Protein AF-A0A5C6NTQ5-F1 (afdb_monomer_l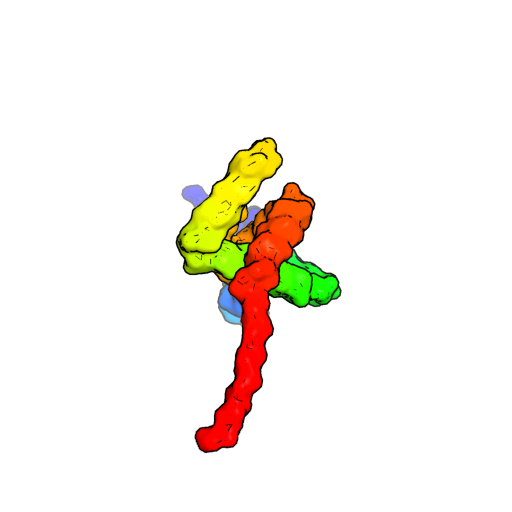ite)

Structure (mmCIF, N/CA/C/O backbone):
data_AF-A0A5C6NTQ5-F1
#
_entry.id   AF-A0A5C6NTQ5-F1
#
loop_
_atom_site.group_PDB
_atom_site.id
_atom_site.type_symbol
_atom_site.label_atom_id
_atom_site.label_alt_id
_atom_site.label_comp_id
_atom_site.label_asym_id
_atom_site.label_entity_id
_atom_site.label_seq_id
_atom_site.pdbx_PDB_ins_code
_atom_site.Cartn_x
_atom_site.Cartn_y
_atom_site.Cartn_z
_atom_site.occupancy
_atom_site.B_iso_or_equiv
_atom_site.auth_seq_id
_atom_site.auth_comp_id
_atom_site.auth_asym_id
_atom_site.auth_atom_id
_atom_site.pdbx_PDB_model_num
ATOM 1 N N . MET A 1 1 ? -19.419 20.113 16.178 1.00 62.47 1 MET A N 1
ATOM 2 C CA . MET A 1 1 ? -20.308 18.959 15.942 1.00 62.47 1 MET A CA 1
ATOM 3 C C . MET A 1 1 ? -19.489 17.727 16.271 1.00 62.47 1 MET A C 1
ATOM 5 O O . MET A 1 1 ? -18.510 17.483 15.579 1.00 62.47 1 MET A O 1
ATOM 9 N N . GLU A 1 2 ? -19.798 17.043 17.367 1.00 77.06 2 GLU A N 1
ATOM 10 C CA . GLU A 1 2 ? -19.144 15.772 17.693 1.00 77.06 2 GLU A CA 1
ATOM 11 C C . GLU A 1 2 ? -19.865 14.645 16.950 1.00 77.06 2 GLU A C 1
ATOM 13 O O . GLU A 1 2 ? -21.096 14.631 16.878 1.00 77.06 2 GLU A O 1
ATOM 18 N N . LEU A 1 3 ? -19.103 13.742 16.333 1.00 78.62 3 LEU A N 1
ATOM 19 C CA . LEU A 1 3 ? -19.652 12.544 15.704 1.00 78.62 3 LEU A CA 1
ATOM 20 C C . LEU A 1 3 ? -19.945 11.514 16.806 1.00 78.62 3 LEU A C 1
ATOM 22 O O . LEU A 1 3 ? -19.013 11.150 17.526 1.00 78.62 3 LEU A O 1
ATOM 26 N N . PRO A 1 4 ? -21.197 11.035 16.942 1.00 85.12 4 PRO A N 1
ATOM 27 C CA . PRO A 1 4 ? -21.532 9.984 17.896 1.00 85.12 4 PRO A CA 1
ATOM 28 C C . PRO A 1 4 ? -20.704 8.729 17.625 1.00 85.12 4 PRO A C 1
ATOM 30 O O . PRO A 1 4 ? -20.518 8.334 16.468 1.00 85.12 4 PRO A O 1
ATOM 33 N N . ARG A 1 5 ? -20.194 8.103 18.682 1.00 83.50 5 ARG A N 1
ATOM 34 C CA . ARG A 1 5 ? -19.258 6.976 18.576 1.00 83.50 5 ARG A CA 1
ATOM 35 C C . ARG A 1 5 ? -19.921 5.704 18.079 1.00 83.50 5 ARG A C 1
ATOM 37 O O . ARG A 1 5 ? -19.261 4.887 17.451 1.00 83.50 5 ARG A O 1
ATOM 44 N N . GLU A 1 6 ? -21.232 5.591 18.242 1.00 86.31 6 GLU A N 1
ATOM 45 C CA . GLU A 1 6 ? -22.041 4.514 17.672 1.00 86.31 6 GLU A CA 1
ATOM 46 C C . GLU A 1 6 ? -22.014 4.531 16.136 1.00 86.31 6 GLU A C 1
ATOM 48 O O . GLU A 1 6 ? -22.308 3.525 15.497 1.00 86.31 6 GLU A O 1
ATOM 53 N N . LYS A 1 7 ? -21.647 5.666 15.523 1.00 88.88 7 LYS A N 1
ATOM 54 C CA . LYS A 1 7 ? -21.481 5.788 14.069 1.00 88.88 7 LYS A CA 1
ATOM 55 C C . LYS A 1 7 ? -20.083 5.396 13.585 1.00 88.88 7 LYS A C 1
ATOM 57 O O . LYS A 1 7 ? -19.863 5.345 12.375 1.00 88.88 7 LYS A O 1
ATOM 62 N N . LEU A 1 8 ? -19.137 5.126 14.488 1.00 88.94 8 LEU A N 1
ATOM 63 C CA . LEU A 1 8 ? -17.798 4.672 14.129 1.00 88.94 8 LEU A CA 1
ATOM 64 C C . LEU A 1 8 ? -17.803 3.155 13.894 1.00 88.94 8 LEU A C 1
ATOM 66 O O . LEU A 1 8 ? -17.522 2.367 14.789 1.00 88.94 8 LEU A O 1
ATOM 70 N N . VAL A 1 9 ? -18.120 2.760 12.664 1.00 89.50 9 VAL A N 1
ATOM 71 C CA . VAL A 1 9 ? -18.258 1.346 12.265 1.00 89.50 9 VAL A CA 1
ATOM 72 C C . VAL A 1 9 ? -17.010 0.771 11.589 1.00 89.50 9 VAL A C 1
ATOM 74 O O . VAL A 1 9 ? -16.848 -0.445 11.490 1.00 89.50 9 VAL A O 1
ATOM 77 N N . GLY A 1 10 ? -16.110 1.635 11.112 1.00 90.50 10 GLY A N 1
ATOM 78 C CA . GLY A 1 10 ? -14.995 1.223 10.267 1.00 90.50 10 GLY A CA 1
ATOM 79 C C . GLY A 1 10 ? -13.783 2.140 10.360 1.00 90.50 10 GLY A C 1
ATOM 80 O O . GLY A 1 10 ? -13.909 3.360 10.450 1.00 90.50 10 GLY A O 1
ATOM 81 N N . TRP A 1 11 ? -12.600 1.537 10.293 1.00 88.75 11 TRP A N 1
ATOM 82 C CA . TRP A 1 11 ? -11.309 2.213 10.262 1.00 88.75 11 TRP A CA 1
ATOM 83 C C . TRP A 1 11 ? -10.414 1.566 9.202 1.00 88.75 11 TRP A C 1
ATOM 85 O O . TRP A 1 11 ? -10.389 0.346 9.079 1.00 88.75 11 TRP A O 1
ATOM 95 N N . THR A 1 12 ? -9.635 2.361 8.463 1.00 90.69 12 THR A N 1
ATOM 96 C CA . THR A 1 12 ? -8.578 1.846 7.571 1.00 90.69 12 THR A CA 1
ATOM 97 C C . THR A 1 12 ? -7.193 2.205 8.117 1.00 90.69 12 THR A C 1
ATOM 99 O O . THR A 1 12 ? -6.895 3.381 8.321 1.00 90.69 12 THR A O 1
ATOM 102 N N . THR A 1 13 ? -6.354 1.211 8.403 1.00 89.31 13 THR A N 1
ATOM 103 C CA . THR A 1 13 ? -4.997 1.375 8.949 1.00 89.31 13 THR A CA 1
ATOM 104 C C . THR A 1 13 ? -3.946 1.135 7.872 1.00 89.31 13 THR A C 1
ATOM 106 O O . THR A 1 13 ? -4.172 0.399 6.923 1.00 89.31 13 THR A O 1
ATOM 109 N N . ASP A 1 14 ? -2.751 1.690 8.019 1.00 83.06 14 ASP A N 1
ATOM 110 C CA . ASP A 1 14 ? -1.610 1.378 7.147 1.00 83.06 14 ASP A CA 1
ATOM 111 C C . ASP A 1 14 ? -0.907 0.050 7.495 1.00 83.06 14 ASP A C 1
ATOM 113 O O . ASP A 1 14 ? 0.130 -0.271 6.921 1.00 83.06 14 ASP A O 1
ATOM 117 N N . GLY A 1 15 ? -1.453 -0.729 8.435 1.00 82.81 15 GLY A N 1
ATOM 118 C CA . GLY A 1 15 ? -0.831 -1.958 8.925 1.00 82.81 15 GLY A CA 1
ATOM 119 C C . GLY A 1 15 ? 0.280 -1.750 9.959 1.00 82.81 15 GLY A C 1
ATOM 120 O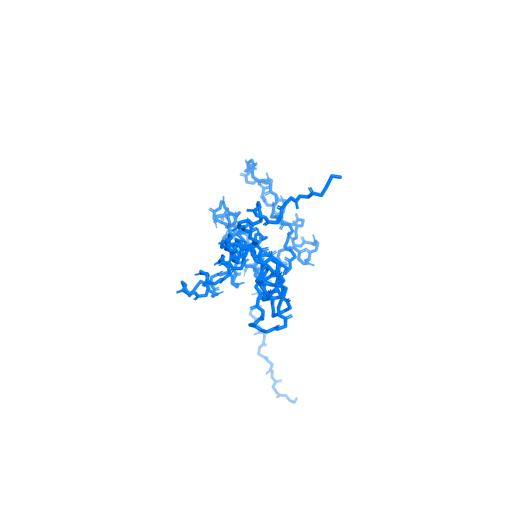 O . GLY A 1 15 ? 0.728 -2.730 10.548 1.00 82.81 15 GLY A O 1
ATOM 121 N N . ALA A 1 16 ? 0.707 -0.513 10.245 1.00 86.38 16 ALA A N 1
ATOM 122 C CA . ALA A 1 16 ? 1.794 -0.268 11.187 1.00 86.38 16 ALA A CA 1
ATOM 123 C C . ALA A 1 16 ? 1.442 -0.769 12.596 1.00 86.38 16 ALA A C 1
ATOM 125 O O . ALA A 1 16 ? 0.289 -0.688 13.033 1.00 86.38 16 ALA A O 1
ATOM 126 N N . ALA A 1 17 ? 2.445 -1.221 13.355 1.00 89.38 17 ALA A N 1
ATOM 127 C CA . ALA A 1 17 ? 2.249 -1.706 14.725 1.00 89.38 17 ALA A CA 1
ATOM 128 C C . ALA A 1 17 ? 1.595 -0.649 15.638 1.00 89.38 17 ALA A C 1
ATOM 130 O O . ALA A 1 17 ? 0.780 -0.988 16.491 1.00 89.38 17 ALA A O 1
ATOM 131 N N . ALA A 1 18 ? 1.880 0.637 15.411 1.00 93.00 18 ALA A N 1
ATOM 132 C CA . ALA A 1 18 ? 1.235 1.743 16.120 1.00 93.00 18 ALA A CA 1
ATOM 133 C C . ALA A 1 18 ? -0.281 1.848 15.847 1.00 93.00 18 ALA A C 1
ATOM 135 O O . ALA A 1 18 ? -1.026 2.361 16.676 1.00 93.00 18 ALA A O 1
ATOM 136 N N . MET A 1 19 ? -0.758 1.341 14.708 1.00 93.38 19 MET A N 1
ATOM 137 C CA . MET A 1 19 ? -2.170 1.370 14.320 1.00 93.38 19 MET A CA 1
ATOM 138 C C . MET A 1 19 ? -2.875 0.050 14.652 1.00 93.38 19 MET A C 1
ATOM 140 O O . MET A 1 19 ? -3.967 0.062 15.220 1.00 93.38 19 MET A O 1
ATOM 144 N N . CYS A 1 20 ? -2.235 -1.081 14.336 1.00 91.19 20 CYS A N 1
ATOM 145 C CA . CYS A 1 20 ? -2.823 -2.427 14.395 1.00 91.19 20 CYS A CA 1
ATOM 146 C C . CYS A 1 20 ? -2.376 -3.260 15.602 1.00 91.19 20 CYS A C 1
ATOM 148 O O . CYS A 1 20 ? -2.841 -4.385 15.774 1.00 91.19 20 CYS A O 1
ATOM 150 N N . GLY A 1 21 ? -1.456 -2.748 16.421 1.00 92.81 21 GLY A N 1
ATOM 151 C CA . GLY A 1 21 ? -0.922 -3.465 17.573 1.00 92.81 21 GLY A CA 1
ATOM 152 C C . GLY A 1 21 ? -2.025 -3.922 18.526 1.00 92.81 21 GLY A C 1
ATOM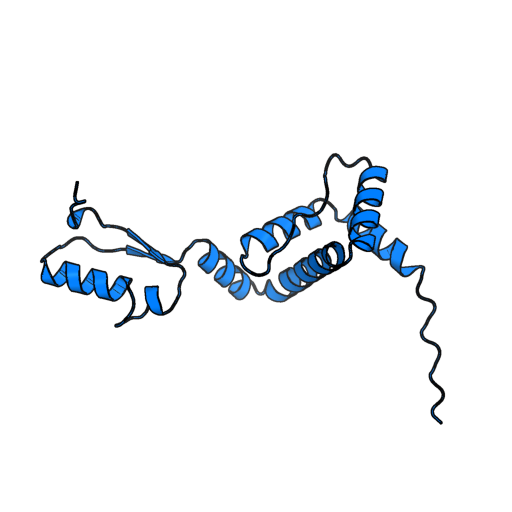 153 O O . GLY A 1 21 ? -2.910 -3.150 18.888 1.00 92.81 21 GLY A O 1
ATOM 154 N N . HIS A 1 22 ? -1.946 -5.175 18.971 1.00 90.06 22 HIS A N 1
ATOM 155 C CA . HIS A 1 22 ? -3.014 -5.825 19.735 1.00 90.06 22 HIS A CA 1
ATOM 156 C C . HIS A 1 22 ? -3.361 -5.126 21.063 1.00 90.06 22 HIS A C 1
ATOM 158 O O . HIS A 1 22 ? -4.506 -5.174 21.496 1.00 90.06 22 HIS A O 1
ATOM 164 N N . ARG A 1 23 ? -2.383 -4.472 21.709 1.00 90.81 23 ARG A N 1
ATOM 165 C CA . ARG A 1 23 ? -2.571 -3.770 22.997 1.00 90.81 23 ARG A CA 1
ATOM 166 C C . ARG A 1 23 ? -2.318 -2.267 22.915 1.00 90.81 23 ARG A C 1
ATOM 168 O O . ARG A 1 23 ? -3.053 -1.479 23.497 1.00 90.81 23 ARG A O 1
ATOM 175 N N . SER A 1 24 ? -1.255 -1.873 22.220 1.00 93.81 24 SER A N 1
ATOM 176 C CA . SER A 1 24 ? -0.814 -0.477 22.105 1.00 93.81 24 SER A CA 1
ATOM 177 C C . SER A 1 24 ? -1.224 0.191 20.794 1.00 93.81 24 SER A C 1
ATOM 179 O O . SER A 1 24 ? -0.951 1.374 20.615 1.00 93.81 24 SER A O 1
ATOM 181 N N . GLY A 1 25 ? -1.859 -0.544 19.877 1.00 94.88 25 GLY A N 1
ATOM 182 C CA . GLY A 1 25 ? -2.309 0.003 18.607 1.00 94.88 25 GLY A CA 1
ATOM 183 C C . GLY A 1 25 ? -3.517 0.917 18.772 1.00 94.88 25 GLY A C 1
ATOM 184 O O . GLY A 1 25 ? -4.361 0.703 19.645 1.00 94.88 25 GLY A O 1
ATOM 185 N N . LEU A 1 26 ? -3.640 1.907 17.892 1.00 93.56 26 LEU A N 1
ATOM 186 C CA . LEU A 1 26 ? -4.779 2.822 17.868 1.00 93.56 26 LEU A CA 1
ATOM 187 C C . LEU A 1 26 ? -6.128 2.088 17.799 1.00 93.56 26 LEU A C 1
ATOM 189 O O . LEU A 1 26 ? -7.043 2.430 18.542 1.00 93.56 26 LEU A O 1
ATOM 193 N N . VAL A 1 27 ? -6.244 1.046 16.967 1.00 93.75 27 VAL A N 1
ATOM 194 C CA . VAL A 1 27 ? -7.475 0.240 16.865 1.00 93.75 27 VAL A CA 1
ATOM 195 C C . VAL A 1 27 ? -7.819 -0.424 18.201 1.00 93.75 27 VAL A C 1
ATOM 197 O O . VAL A 1 27 ? -8.983 -0.433 18.598 1.00 93.75 27 VAL A O 1
ATOM 200 N N . ALA A 1 28 ? -6.822 -0.951 18.917 1.00 94.06 28 ALA A N 1
ATOM 201 C CA . ALA A 1 28 ? -7.028 -1.554 20.232 1.00 94.06 28 ALA A CA 1
ATOM 202 C C . ALA A 1 28 ? -7.491 -0.508 21.257 1.00 94.06 28 ALA A C 1
ATOM 204 O O . ALA A 1 28 ? -8.460 -0.741 21.974 1.00 94.06 28 ALA A O 1
ATOM 205 N N . LYS A 1 29 ? -6.865 0.674 21.255 1.00 94.62 29 LYS A N 1
ATOM 206 C CA . LYS A 1 29 ? -7.217 1.791 22.144 1.00 94.62 29 LYS A CA 1
ATOM 207 C C . LYS A 1 29 ? -8.623 2.335 21.897 1.00 94.62 29 LYS A C 1
ATOM 209 O O . LYS A 1 29 ? -9.319 2.687 22.843 1.00 94.62 29 LYS A O 1
ATOM 214 N N . ILE A 1 30 ? -9.064 2.389 20.641 1.00 92.56 30 ILE A N 1
ATOM 215 C CA . ILE A 1 30 ? -10.434 2.803 20.311 1.00 92.56 30 ILE A CA 1
ATOM 216 C C . ILE A 1 30 ? -11.440 1.757 20.797 1.00 92.56 30 ILE A C 1
ATOM 218 O O . ILE A 1 30 ? -12.439 2.133 21.399 1.00 92.56 30 ILE A O 1
ATOM 222 N N . ARG A 1 31 ? -11.171 0.462 20.587 1.00 91.94 31 ARG A N 1
ATOM 223 C CA . ARG A 1 31 ? -12.047 -0.622 21.064 1.00 91.94 31 ARG A CA 1
ATOM 224 C C . ARG A 1 31 ? -12.188 -0.629 22.584 1.00 91.94 31 ARG A C 1
ATOM 226 O O . ARG A 1 31 ? -13.304 -0.736 23.072 1.00 91.94 31 ARG A O 1
ATOM 233 N N . GLU A 1 32 ? -11.081 -0.467 23.306 1.00 93.38 32 GLU A N 1
ATOM 234 C CA . GLU A 1 32 ? -11.067 -0.322 24.769 1.00 93.38 32 GLU A CA 1
ATOM 235 C C . GLU A 1 32 ? -11.973 0.840 25.200 1.00 93.38 32 GLU A C 1
ATOM 237 O O . GLU A 1 32 ? -12.885 0.660 26.001 1.00 93.38 32 GLU A O 1
ATOM 242 N N . LYS A 1 33 ? -11.826 2.004 24.561 1.00 91.56 33 LYS A N 1
ATOM 243 C CA . LYS A 1 33 ? -12.649 3.173 24.880 1.00 91.56 33 LYS A CA 1
ATOM 244 C C . LYS A 1 33 ? -14.133 3.001 24.526 1.00 91.56 33 LYS A C 1
ATOM 246 O O . LYS A 1 33 ? -14.996 3.484 25.248 1.00 91.56 33 LYS A O 1
ATOM 251 N N . MET A 1 34 ? -14.447 2.313 23.428 1.00 91.44 34 MET A N 1
ATOM 252 C CA . MET A 1 34 ? -15.832 1.982 23.067 1.00 91.44 34 MET A CA 1
ATOM 253 C C . MET A 1 34 ? -16.476 1.050 24.103 1.00 91.44 34 MET A C 1
ATOM 255 O O . MET A 1 34 ? -17.653 1.213 24.412 1.00 91.44 34 MET A O 1
ATOM 259 N N . GLN A 1 35 ? -15.708 0.117 24.674 1.00 90.75 35 GLN A N 1
ATOM 260 C CA . GLN A 1 35 ? -16.176 -0.755 25.755 1.00 90.75 35 GLN A CA 1
ATOM 261 C C . GLN A 1 35 ? -16.422 0.024 27.051 1.00 90.75 35 GLN A C 1
ATOM 263 O O . GLN A 1 35 ? -17.465 -0.163 27.673 1.00 90.75 35 GLN A O 1
ATOM 268 N N . GLU A 1 36 ? -15.513 0.929 27.431 1.00 92.88 36 GLU A N 1
ATOM 269 C CA . GLU A 1 36 ? -15.677 1.812 28.600 1.00 92.88 36 GLU A CA 1
ATOM 270 C C . GLU A 1 36 ? -16.957 2.662 28.518 1.00 92.88 36 GLU A C 1
ATOM 272 O O . GLU A 1 36 ? -17.616 2.913 29.525 1.00 92.88 36 GLU A O 1
ATOM 277 N N . GLU A 1 37 ? -17.332 3.078 27.309 1.00 91.25 37 GLU A N 1
ATOM 278 C CA . GLU A 1 37 ? -18.512 3.904 27.036 1.00 91.25 37 GLU A CA 1
ATOM 279 C C . GLU A 1 37 ? -19.780 3.076 26.733 1.00 91.25 37 GLU A C 1
ATOM 281 O O . GLU A 1 37 ? -20.809 3.643 26.374 1.00 91.25 37 GLU A O 1
ATOM 286 N N . ASN A 1 38 ? -19.739 1.746 26.900 1.00 91.69 38 ASN A N 1
ATOM 287 C CA . ASN A 1 38 ? -20.840 0.812 26.609 1.00 91.69 38 ASN A CA 1
ATOM 288 C C . ASN A 1 38 ? -21.380 0.890 25.166 1.00 91.69 38 ASN A C 1
ATOM 290 O O . ASN A 1 38 ? -22.555 0.617 24.909 1.00 91.69 38 ASN A O 1
ATOM 294 N N . VAL A 1 39 ? -20.527 1.238 24.203 1.00 90.94 39 VAL A N 1
ATOM 295 C CA . VAL A 1 39 ? -20.886 1.247 22.783 1.00 90.94 39 VAL A CA 1
ATOM 296 C C . VAL A 1 39 ? -20.904 -0.192 22.268 1.00 90.94 39 VAL A C 1
ATOM 298 O O . VAL A 1 39 ? -19.881 -0.871 22.244 1.00 90.94 39 VAL A O 1
ATOM 301 N N . THR A 1 40 ? -22.069 -0.661 21.817 1.00 87.44 40 THR A N 1
ATOM 302 C CA . THR A 1 40 ? -22.253 -2.032 21.301 1.00 87.44 40 THR A CA 1
ATOM 303 C C . THR A 1 40 ? -21.900 -2.185 19.821 1.00 87.44 40 THR A C 1
ATOM 305 O O . THR A 1 40 ? -21.959 -3.291 19.288 1.00 87.44 40 THR A O 1
ATOM 308 N N . ALA A 1 41 ? -21.594 -1.083 19.131 1.00 86.81 41 ALA A N 1
ATOM 309 C CA . ALA A 1 41 ? -21.217 -1.104 17.724 1.00 86.81 41 ALA A CA 1
ATOM 310 C C . ALA A 1 41 ? -19.862 -1.804 17.534 1.00 86.81 41 ALA A C 1
ATOM 312 O O . ALA A 1 41 ? -18.902 -1.540 18.259 1.00 86.81 41 ALA A O 1
ATOM 313 N N . GLU A 1 42 ? -19.774 -2.677 16.533 1.00 87.19 42 GLU A N 1
ATOM 314 C CA . GLU A 1 42 ? -18.530 -3.362 16.198 1.00 87.19 42 GLU A CA 1
ATOM 315 C C . GLU A 1 42 ? -17.635 -2.470 15.324 1.00 87.19 42 GLU A C 1
ATOM 317 O O . GLU A 1 42 ? -18.054 -1.979 14.275 1.00 87.19 42 GLU A O 1
ATOM 322 N N . LEU A 1 43 ? -16.379 -2.280 15.745 1.00 91.06 43 LEU A N 1
ATOM 323 C CA . LEU A 1 43 ? -15.378 -1.561 14.958 1.00 91.06 43 LEU A CA 1
ATOM 324 C C . LEU A 1 43 ? -14.628 -2.512 14.023 1.00 91.06 43 LEU A C 1
ATOM 326 O O . LEU A 1 43 ? -13.725 -3.253 14.450 1.00 91.06 43 LEU A O 1
ATOM 330 N N . THR A 1 44 ? -14.919 -2.394 12.731 1.00 92.50 44 THR A N 1
ATOM 331 C CA . THR A 1 44 ? -14.178 -3.106 11.690 1.00 92.50 44 THR A CA 1
ATOM 332 C C . THR A 1 44 ? -12.882 -2.365 11.370 1.00 92.50 44 THR A C 1
ATOM 334 O O . THR A 1 44 ? -12.893 -1.181 11.039 1.00 92.50 44 THR A O 1
ATOM 337 N N . ALA A 1 45 ? -11.744 -3.051 11.463 1.00 91.19 45 ALA A N 1
ATOM 338 C CA . ALA A 1 45 ? -10.448 -2.495 11.087 1.00 91.19 45 ALA A CA 1
ATOM 339 C C . ALA A 1 45 ? -9.959 -3.171 9.807 1.00 91.19 45 ALA A C 1
ATOM 341 O O . ALA A 1 45 ? -9.688 -4.369 9.794 1.00 91.19 45 ALA A O 1
ATOM 342 N N . HIS A 1 46 ? -9.851 -2.391 8.740 1.00 88.50 46 HIS A N 1
ATOM 343 C CA . HIS A 1 46 ? -9.309 -2.820 7.462 1.00 88.50 46 HIS A CA 1
ATOM 344 C C . HIS A 1 46 ? -7.859 -2.368 7.340 1.00 88.50 46 HIS A C 1
ATOM 346 O O . HIS A 1 46 ? -7.508 -1.266 7.759 1.00 88.50 46 HIS A O 1
ATOM 352 N N . HIS A 1 47 ? -7.027 -3.182 6.703 1.00 83.12 47 HIS A N 1
ATOM 353 C CA . HIS A 1 47 ? -5.758 -2.694 6.185 1.00 83.12 47 HIS A CA 1
ATOM 354 C C . HIS A 1 47 ? -6.004 -1.799 4.969 1.00 83.12 47 HIS A C 1
ATOM 356 O O . HIS A 1 47 ? -6.976 -1.975 4.231 1.00 83.12 47 HIS A O 1
ATOM 362 N N . CYS A 1 48 ? -5.126 -0.828 4.748 1.00 83.31 48 CYS A N 1
ATOM 363 C CA . CYS A 1 48 ? -5.208 0.039 3.591 1.00 83.31 48 CYS A CA 1
ATOM 364 C C . CYS A 1 48 ? -5.017 -0.790 2.324 1.00 83.31 48 CYS A C 1
ATOM 366 O O . CYS A 1 48 ? -4.262 -1.764 2.304 1.00 83.31 48 CYS A O 1
ATOM 368 N N . ILE A 1 49 ? -5.690 -0.375 1.251 1.00 77.06 49 ILE A N 1
ATOM 369 C CA . ILE A 1 49 ? -5.609 -1.054 -0.045 1.00 77.06 49 ILE A CA 1
ATOM 370 C C . ILE A 1 49 ? -4.155 -1.226 -0.508 1.00 77.06 49 ILE A C 1
ATOM 372 O O . ILE A 1 49 ? -3.815 -2.257 -1.063 1.00 77.06 49 ILE A O 1
ATOM 376 N N . ILE A 1 50 ? -3.274 -0.282 -0.161 1.00 68.06 50 ILE A N 1
ATOM 377 C CA . ILE A 1 50 ? -1.841 -0.324 -0.485 1.00 68.06 50 ILE A CA 1
ATOM 378 C C . ILE A 1 50 ? -1.116 -1.451 0.272 1.00 68.06 50 ILE A C 1
ATOM 380 O O . ILE A 1 50 ? -0.238 -2.104 -0.285 1.00 68.06 50 ILE A O 1
ATOM 384 N N . HIS A 1 51 ? -1.468 -1.696 1.535 1.00 73.81 51 HIS A N 1
ATOM 385 C CA . HIS A 1 51 ? -0.903 -2.797 2.316 1.00 73.81 51 HIS A CA 1
ATOM 386 C C . HIS A 1 51 ? -1.400 -4.151 1.795 1.00 73.81 51 HIS A C 1
ATOM 388 O O . HIS A 1 51 ? -0.608 -5.077 1.643 1.00 73.81 51 HIS A O 1
ATOM 394 N N . LEU A 1 52 ? -2.690 -4.244 1.453 1.00 70.44 52 LEU A N 1
ATOM 395 C CA . LEU A 1 52 ? -3.267 -5.442 0.837 1.00 70.44 52 LEU A CA 1
ATOM 396 C C . LEU A 1 52 ? -2.633 -5.742 -0.525 1.00 70.44 52 LEU A C 1
ATOM 398 O O . LEU A 1 52 ? -2.287 -6.884 -0.795 1.00 70.44 52 LEU A O 1
ATOM 402 N N . GLU A 1 53 ? -2.429 -4.724 -1.360 1.00 71.06 53 GLU A N 1
ATOM 403 C CA . GLU A 1 53 ? -1.728 -4.855 -2.638 1.00 71.06 53 GLU A CA 1
ATOM 404 C C . GLU A 1 53 ? -0.304 -5.406 -2.461 1.00 71.06 53 GLU A C 1
ATOM 406 O O . GLU A 1 53 ? 0.089 -6.314 -3.192 1.00 71.06 53 GLU A O 1
ATOM 411 N N . SER A 1 54 ? 0.443 -4.915 -1.463 1.00 71.75 54 SER A N 1
ATOM 412 C CA . SER A 1 54 ? 1.786 -5.420 -1.144 1.00 71.75 54 SER A CA 1
ATOM 413 C C . SER A 1 54 ? 1.768 -6.884 -0.696 1.00 71.75 54 SER A C 1
ATOM 415 O O . SER A 1 54 ? 2.593 -7.668 -1.154 1.00 71.75 54 SER A O 1
ATOM 417 N N . LEU A 1 55 ? 0.823 -7.266 0.168 1.00 72.94 55 LEU A N 1
ATOM 418 C CA . LEU A 1 55 ? 0.671 -8.653 0.620 1.00 72.94 55 LEU A CA 1
ATOM 419 C C . LEU A 1 55 ? 0.264 -9.587 -0.526 1.00 72.94 55 LEU A C 1
ATOM 421 O O . LEU A 1 55 ? 0.770 -10.700 -0.630 1.00 72.94 55 LEU A O 1
ATOM 425 N N . CYS A 1 56 ? -0.624 -9.139 -1.415 1.00 72.38 56 CYS A N 1
ATOM 426 C CA . CYS A 1 56 ? -0.997 -9.897 -2.607 1.00 72.38 56 CYS A CA 1
ATOM 427 C C . CYS A 1 56 ? 0.201 -10.110 -3.539 1.00 72.38 56 CYS A C 1
ATOM 429 O O . CYS A 1 56 ? 0.329 -11.179 -4.123 1.00 72.38 56 CYS A O 1
ATOM 431 N N . ALA A 1 57 ? 1.078 -9.116 -3.685 1.00 70.06 57 ALA A N 1
ATOM 432 C CA . ALA A 1 57 ? 2.280 -9.244 -4.500 1.00 70.06 57 ALA A CA 1
ATOM 433 C C . ALA A 1 57 ? 3.247 -10.304 -3.966 1.00 70.06 57 ALA A C 1
ATOM 435 O O . ALA A 1 57 ? 3.776 -11.092 -4.748 1.00 70.06 57 ALA A O 1
ATOM 436 N N . GLU A 1 58 ? 3.436 -10.325 -2.646 1.00 71.25 58 GLU A N 1
ATOM 437 C CA . GLU A 1 58 ? 4.229 -11.334 -1.945 1.00 71.25 58 GLU A CA 1
ATOM 438 C C . GLU A 1 58 ? 3.605 -12.727 -2.105 1.00 71.25 58 GLU A C 1
ATOM 440 O O . GLU A 1 58 ? 4.268 -13.661 -2.545 1.00 71.25 58 GLU A O 1
ATOM 445 N N . ALA A 1 59 ? 2.299 -12.858 -1.853 1.00 75.19 59 ALA A N 1
ATOM 446 C CA . ALA A 1 59 ? 1.582 -14.128 -1.970 1.00 75.19 59 ALA A CA 1
ATOM 447 C C . ALA A 1 59 ? 1.565 -14.700 -3.400 1.00 75.19 59 ALA A C 1
ATOM 449 O O . ALA A 1 59 ? 1.468 -15.913 -3.580 1.00 75.19 59 ALA A O 1
ATOM 450 N N . LEU A 1 60 ? 1.635 -13.836 -4.415 1.00 77.50 60 LEU A N 1
ATOM 451 C CA . LEU A 1 60 ? 1.675 -14.211 -5.830 1.00 77.50 60 LEU A CA 1
ATOM 452 C C . LEU A 1 60 ? 3.105 -14.400 -6.369 1.00 77.50 60 LEU A C 1
ATOM 454 O O . LEU A 1 60 ? 3.257 -14.585 -7.575 1.00 77.50 60 LEU A O 1
ATOM 458 N N . ASP A 1 61 ? 4.134 -14.326 -5.514 1.00 75.19 61 ASP A N 1
ATOM 459 C CA . ASP A 1 61 ? 5.558 -14.414 -5.885 1.00 75.19 61 ASP A CA 1
ATOM 460 C C . ASP A 1 61 ? 5.943 -13.451 -7.028 1.00 75.19 61 ASP A C 1
ATOM 462 O O . ASP A 1 61 ? 6.773 -13.719 -7.899 1.00 75.19 61 ASP A O 1
ATOM 466 N N . MET A 1 62 ? 5.302 -12.278 -7.061 1.00 71.75 62 MET A N 1
ATOM 467 C CA . MET A 1 62 ? 5.558 -11.273 -8.096 1.00 71.75 62 MET A CA 1
ATOM 468 C C . MET A 1 62 ? 6.815 -10.448 -7.808 1.00 71.75 62 MET A C 1
ATOM 470 O O . MET A 1 62 ? 7.187 -9.604 -8.626 1.00 71.75 62 MET A O 1
ATOM 474 N N . GLU A 1 63 ? 7.490 -10.686 -6.681 1.00 70.75 63 GLU A N 1
ATOM 475 C CA . GLU A 1 63 ? 8.624 -9.895 -6.201 1.00 70.75 63 GLU A CA 1
ATOM 476 C C . GLU A 1 63 ? 9.716 -9.750 -7.268 1.00 70.75 63 GLU A C 1
ATOM 478 O O . GLU A 1 63 ? 10.151 -8.636 -7.560 1.00 70.75 63 GLU A O 1
ATOM 483 N N . HIS A 1 64 ? 10.089 -10.841 -7.944 1.00 73.56 64 HIS A N 1
ATOM 484 C CA . HIS A 1 64 ? 11.130 -10.804 -8.973 1.00 73.56 64 HIS A CA 1
ATOM 485 C C . HIS A 1 64 ? 10.743 -9.955 -10.199 1.00 73.56 64 HIS A C 1
ATOM 487 O O . HIS A 1 64 ? 11.555 -9.175 -10.716 1.00 73.56 64 HIS A O 1
ATOM 493 N N . GLY A 1 65 ? 9.495 -10.075 -10.663 1.00 68.06 65 GLY A N 1
ATOM 494 C CA . GLY A 1 65 ? 8.978 -9.309 -11.800 1.00 68.06 65 GLY A CA 1
ATOM 495 C C . GLY A 1 65 ? 8.842 -7.823 -11.468 1.00 68.06 65 GLY A C 1
ATOM 496 O O . GLY A 1 65 ? 9.301 -6.960 -12.223 1.00 68.06 65 GLY A O 1
ATOM 497 N N . MET A 1 66 ? 8.286 -7.527 -10.292 1.00 69.62 66 MET A N 1
ATOM 498 C CA . MET A 1 66 ? 8.154 -6.173 -9.755 1.00 69.62 66 MET A CA 1
ATOM 499 C C . MET A 1 66 ? 9.517 -5.512 -9.565 1.00 69.62 66 MET A C 1
ATOM 501 O O . MET A 1 66 ? 9.702 -4.364 -9.978 1.00 69.62 66 MET A O 1
ATOM 505 N N . PHE A 1 67 ? 10.480 -6.235 -8.986 1.00 71.00 67 PHE A N 1
ATOM 506 C CA . PHE A 1 67 ? 11.840 -5.760 -8.773 1.00 71.00 67 PHE A CA 1
ATOM 507 C C . PHE A 1 67 ? 12.495 -5.402 -10.102 1.00 71.00 67 PHE A C 1
ATOM 509 O O . PHE A 1 67 ? 12.932 -4.267 -10.271 1.00 71.00 67 PHE A O 1
ATOM 516 N N . THR A 1 68 ? 12.489 -6.324 -11.068 1.00 68.38 68 THR A N 1
ATOM 517 C CA . THR A 1 68 ? 13.106 -6.127 -12.389 1.00 68.38 68 THR A CA 1
ATOM 518 C C . THR A 1 68 ? 12.538 -4.902 -13.106 1.00 68.38 68 THR A C 1
ATOM 520 O O . THR A 1 68 ? 13.291 -4.059 -13.600 1.00 68.38 68 THR A O 1
ATOM 523 N N . ILE A 1 69 ? 11.211 -4.755 -13.126 1.00 66.31 69 ILE A N 1
ATOM 524 C CA . ILE A 1 69 ? 10.547 -3.647 -13.824 1.00 66.31 69 ILE A CA 1
ATOM 525 C C . ILE A 1 69 ? 10.778 -2.314 -13.105 1.00 66.31 69 ILE A C 1
ATOM 527 O O . ILE A 1 69 ? 11.073 -1.302 -13.748 1.00 66.31 69 ILE A O 1
ATOM 531 N N . THR A 1 70 ? 10.704 -2.311 -11.775 1.00 67.00 70 THR A N 1
ATOM 532 C CA . THR A 1 70 ? 10.971 -1.115 -10.968 1.00 67.00 70 THR A CA 1
ATOM 533 C C . THR A 1 70 ? 12.427 -0.676 -11.113 1.00 67.00 70 THR A C 1
ATOM 535 O O . THR A 1 70 ? 12.692 0.511 -11.301 1.00 67.00 70 THR A O 1
ATOM 538 N N . HIS A 1 71 ? 13.376 -1.617 -11.127 1.00 71.06 71 HIS A N 1
ATOM 539 C CA . HIS A 1 71 ? 14.791 -1.332 -11.366 1.00 71.06 71 HIS A CA 1
ATOM 540 C C . HIS A 1 71 ? 15.036 -0.756 -12.760 1.00 71.06 71 HIS A C 1
ATOM 542 O O . HIS A 1 71 ? 15.757 0.233 -12.893 1.00 71.06 71 HIS A O 1
ATOM 548 N N . ALA A 1 72 ? 14.419 -1.326 -13.797 1.00 67.00 72 ALA A N 1
ATOM 549 C CA . ALA A 1 72 ? 14.540 -0.819 -15.160 1.00 67.00 72 ALA A CA 1
ATOM 550 C C . ALA A 1 72 ? 13.981 0.611 -15.285 1.00 67.00 72 ALA A C 1
ATOM 552 O O . ALA A 1 72 ? 14.650 1.494 -15.829 1.00 67.00 72 ALA A O 1
ATOM 553 N N . GLY A 1 73 ? 12.799 0.872 -14.715 1.00 66.50 73 GLY A N 1
ATOM 554 C CA . GLY A 1 73 ? 12.200 2.208 -14.667 1.00 66.50 73 GLY A CA 1
ATOM 555 C C . GLY A 1 73 ? 13.065 3.213 -13.898 1.00 66.50 73 GLY A C 1
ATOM 556 O O . GLY A 1 73 ? 13.333 4.311 -14.395 1.00 66.50 73 GLY A O 1
ATOM 557 N N . ASN A 1 74 ? 13.576 2.819 -12.728 1.00 66.75 74 ASN A N 1
ATOM 558 C CA . ASN A 1 74 ? 14.489 3.632 -11.924 1.00 66.75 74 ASN A CA 1
ATOM 559 C C . ASN A 1 74 ? 15.789 3.929 -12.674 1.00 66.75 74 ASN A C 1
ATOM 561 O O . ASN A 1 74 ? 16.220 5.076 -12.697 1.00 66.75 74 ASN A O 1
ATOM 565 N N . PHE A 1 75 ? 16.385 2.949 -13.352 1.00 71.44 75 PHE A N 1
ATOM 566 C CA . PHE A 1 75 ? 17.593 3.141 -14.153 1.00 71.44 75 PHE A CA 1
ATOM 567 C C . PHE A 1 75 ? 17.383 4.150 -15.290 1.00 71.44 75 PHE A C 1
ATOM 569 O O . PHE A 1 75 ? 18.229 5.021 -15.515 1.00 71.44 75 PHE A O 1
ATOM 576 N N . ILE A 1 76 ? 16.239 4.070 -15.981 1.00 67.88 76 ILE A N 1
ATOM 577 C CA . ILE A 1 76 ? 15.884 5.010 -17.052 1.00 67.88 76 ILE A CA 1
ATOM 578 C C . ILE A 1 76 ? 15.741 6.437 -16.503 1.00 67.88 76 ILE A C 1
ATOM 580 O O . ILE A 1 76 ? 16.198 7.397 -17.127 1.00 67.88 76 ILE A O 1
ATOM 584 N N . ARG A 1 77 ? 15.144 6.577 -15.316 1.00 67.19 77 ARG A N 1
ATOM 585 C CA . ARG A 1 77 ? 14.867 7.860 -14.655 1.00 67.19 77 ARG A CA 1
ATOM 586 C C . ARG A 1 77 ? 16.064 8.452 -13.902 1.00 67.19 77 ARG A C 1
ATOM 588 O O . ARG A 1 77 ? 16.138 9.671 -13.787 1.00 67.19 77 ARG A O 1
ATOM 595 N N . ALA A 1 78 ? 16.981 7.629 -13.395 1.00 69.69 78 ALA A N 1
ATOM 596 C CA . ALA A 1 78 ? 18.082 8.053 -12.526 1.00 69.69 78 ALA A CA 1
ATOM 597 C C . ALA A 1 78 ? 19.138 8.890 -13.259 1.00 69.69 78 ALA A C 1
ATOM 599 O O . ALA A 1 78 ? 19.835 9.694 -12.644 1.00 69.69 78 ALA A O 1
ATOM 600 N N . LYS A 1 79 ? 19.267 8.721 -14.581 1.00 74.44 79 LYS A N 1
ATOM 601 C CA . LYS A 1 79 ? 20.236 9.463 -15.394 1.00 74.44 79 LYS A CA 1
ATOM 602 C C . LYS A 1 79 ? 19.507 10.351 -16.393 1.00 74.44 79 LYS A C 1
ATOM 604 O O . LYS A 1 79 ? 18.905 9.853 -17.341 1.00 74.44 79 LYS A O 1
ATOM 609 N N . GLY A 1 80 ? 19.644 11.671 -16.247 1.00 72.19 80 GLY A N 1
ATOM 610 C CA . GLY A 1 80 ? 18.988 12.648 -17.128 1.00 72.19 80 GLY A CA 1
ATOM 611 C C . GLY A 1 80 ? 19.300 12.452 -18.619 1.00 72.19 80 GLY A C 1
ATOM 612 O O . GLY A 1 80 ? 18.429 12.652 -19.462 1.00 72.19 80 GLY A O 1
ATOM 613 N N . LEU A 1 81 ? 20.509 11.983 -18.959 1.00 75.00 81 LEU A N 1
ATOM 614 C CA . LEU A 1 81 ? 20.864 11.621 -20.336 1.00 75.00 81 LEU A CA 1
ATOM 615 C C . LEU A 1 81 ? 20.052 10.423 -20.848 1.00 75.00 81 LEU A C 1
ATOM 617 O O . LEU A 1 81 ? 19.537 10.468 -21.962 1.00 75.00 81 LEU A O 1
ATOM 621 N N . ILE A 1 82 ? 19.901 9.379 -20.026 1.00 69.62 82 ILE A N 1
ATOM 622 C CA . ILE A 1 82 ? 19.125 8.188 -20.382 1.00 69.62 82 ILE A CA 1
ATOM 623 C C . ILE A 1 82 ? 17.650 8.548 -20.544 1.00 69.62 82 ILE A C 1
ATOM 625 O O . ILE A 1 82 ? 17.039 8.137 -21.527 1.00 69.62 82 ILE A O 1
ATOM 629 N N . GLN A 1 83 ? 17.101 9.364 -19.644 1.00 73.88 83 GLN A N 1
ATOM 630 C CA . GLN A 1 83 ? 15.724 9.831 -19.754 1.00 73.88 83 GLN A CA 1
ATOM 631 C C . GLN A 1 83 ? 15.501 10.640 -21.041 1.00 73.88 83 GLN A C 1
ATOM 633 O O . GLN A 1 83 ? 14.525 10.417 -21.751 1.00 73.88 83 GLN A O 1
ATOM 638 N N . ARG A 1 84 ? 16.403 11.573 -21.378 1.00 76.81 84 ARG A N 1
ATOM 639 C CA . ARG A 1 84 ? 16.299 12.370 -22.613 1.00 76.81 84 ARG A CA 1
ATOM 640 C C . ARG A 1 84 ? 16.376 11.500 -23.866 1.00 76.81 84 ARG A C 1
ATOM 642 O O . ARG A 1 84 ? 15.607 11.727 -24.794 1.00 76.81 84 ARG A O 1
ATOM 649 N N . GLN A 1 85 ? 17.262 10.505 -23.881 1.00 75.25 85 GLN A N 1
ATOM 650 C CA . GLN A 1 85 ? 17.366 9.542 -24.980 1.00 75.25 85 GLN A CA 1
ATOM 651 C C . GLN A 1 85 ? 16.104 8.685 -25.101 1.00 75.25 85 GLN A C 1
ATOM 653 O O . GLN A 1 85 ? 15.616 8.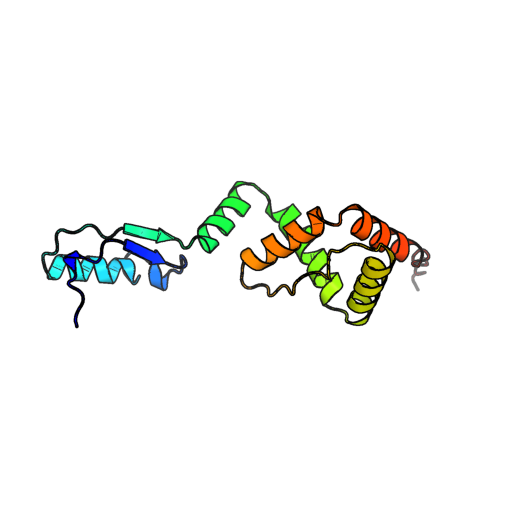482 -26.207 1.00 75.25 85 GLN A O 1
ATOM 658 N N . PHE A 1 86 ? 15.544 8.234 -23.978 1.00 73.12 86 PHE A N 1
ATOM 659 C CA . PHE A 1 86 ? 14.306 7.460 -23.965 1.00 73.12 86 PHE A CA 1
ATOM 660 C C . PHE A 1 86 ? 13.112 8.290 -24.459 1.00 73.12 86 PHE A C 1
ATOM 662 O O . PHE A 1 86 ? 12.381 7.847 -25.337 1.00 73.12 86 PHE A O 1
ATOM 669 N N . LYS A 1 87 ? 12.977 9.545 -24.008 1.00 72.94 87 LYS A N 1
ATOM 670 C CA . LYS A 1 87 ? 11.972 10.487 -24.535 1.00 72.94 87 LYS A CA 1
ATOM 671 C C . LYS A 1 87 ? 12.116 10.726 -26.039 1.00 72.94 87 LYS A C 1
ATOM 673 O O . LYS A 1 87 ? 11.116 10.720 -26.750 1.00 72.94 87 LYS A O 1
ATOM 678 N N . ALA A 1 88 ? 13.341 10.945 -26.518 1.00 74.06 88 ALA A N 1
ATOM 679 C CA . ALA A 1 88 ? 13.606 11.155 -27.940 1.00 74.06 88 ALA A CA 1
ATOM 680 C C . ALA A 1 88 ? 13.230 9.913 -28.763 1.00 74.06 88 ALA A C 1
ATOM 682 O O . ALA A 1 88 ? 12.567 10.031 -29.790 1.00 74.06 88 ALA A O 1
ATOM 683 N N . PHE A 1 89 ? 13.572 8.726 -28.264 1.00 72.62 89 PHE A N 1
ATOM 684 C CA . PHE A 1 89 ? 13.208 7.454 -28.877 1.00 72.62 89 PHE A CA 1
ATOM 685 C C . PHE A 1 89 ? 11.682 7.258 -28.952 1.00 72.62 89 PHE A C 1
ATOM 687 O O . PHE A 1 89 ? 11.156 6.975 -30.025 1.00 72.62 89 PHE A O 1
ATOM 694 N N . LEU A 1 90 ? 10.952 7.519 -27.861 1.00 69.38 90 LEU A N 1
ATOM 695 C CA . LEU A 1 90 ? 9.483 7.456 -27.850 1.00 69.38 90 LEU A CA 1
ATOM 696 C C . LEU A 1 90 ? 8.836 8.425 -28.849 1.00 69.38 90 LEU A C 1
ATOM 698 O O . LEU A 1 90 ? 7.844 8.078 -29.488 1.00 69.38 90 LEU A O 1
ATOM 702 N N . SER A 1 91 ? 9.412 9.623 -29.011 1.00 69.25 91 SER A N 1
ATOM 703 C CA . SER A 1 91 ? 8.914 10.618 -29.969 1.00 69.25 91 SER A CA 1
ATOM 704 C C . SER A 1 91 ? 9.142 10.218 -31.431 1.00 69.25 91 SER A C 1
ATOM 706 O O . SER A 1 91 ? 8.306 10.513 -32.281 1.00 69.25 91 SER A O 1
ATOM 708 N N . GLN A 1 92 ? 10.234 9.501 -31.725 1.00 65.75 92 GLN A N 1
ATOM 709 C CA . GLN A 1 92 ? 10.530 8.982 -33.066 1.00 65.75 92 GLN A CA 1
ATOM 710 C C . GLN A 1 92 ? 9.587 7.844 -33.463 1.00 65.75 92 GLN A C 1
ATOM 712 O O . GLN A 1 92 ? 9.254 7.709 -34.636 1.00 65.75 92 GLN A O 1
ATOM 717 N N . TRP A 1 93 ? 9.109 7.073 -32.485 1.00 57.69 93 TRP A N 1
ATOM 718 C CA . TRP A 1 93 ? 8.167 5.974 -32.698 1.00 57.69 93 TRP A CA 1
ATOM 719 C C . TRP A 1 93 ? 6.706 6.438 -32.881 1.00 57.69 93 TRP A C 1
ATOM 721 O O . TRP A 1 93 ? 5.806 5.613 -32.986 1.00 57.69 93 TRP A O 1
ATOM 731 N N . GLN A 1 94 ? 6.447 7.757 -32.901 1.00 56.00 94 GLN A N 1
ATOM 732 C CA . GLN A 1 94 ? 5.112 8.375 -33.035 1.00 56.00 94 GLN A CA 1
ATOM 733 C C . GLN A 1 94 ? 4.051 7.829 -32.065 1.00 56.00 94 GLN A C 1
ATOM 735 O O . GLN A 1 94 ? 2.847 7.893 -32.323 1.00 56.00 94 GLN A O 1
ATOM 740 N N . THR A 1 95 ? 4.466 7.301 -30.917 1.00 56.69 95 THR A N 1
ATOM 741 C CA . THR A 1 95 ? 3.503 6.813 -29.935 1.00 56.69 95 THR A CA 1
ATOM 742 C C . THR A 1 95 ? 2.803 8.017 -29.299 1.00 56.69 95 THR A C 1
ATOM 744 O O . THR A 1 95 ? 3.448 8.943 -28.811 1.00 56.69 95 THR A O 1
ATOM 747 N N . GLN A 1 96 ? 1.466 8.009 -29.211 1.00 54.62 96 GLN A N 1
ATOM 748 C CA . GLN A 1 96 ? 0.719 8.998 -28.401 1.00 54.62 96 GLN A CA 1
ATOM 749 C C . GLN A 1 96 ? 0.999 8.855 -26.886 1.00 54.62 96 GLN A C 1
ATOM 751 O O . GLN A 1 96 ? 0.381 9.498 -26.038 1.00 54.62 96 GLN A O 1
ATOM 756 N N . ARG A 1 97 ? 1.916 7.957 -26.520 1.00 55.91 97 ARG A N 1
ATOM 757 C CA . ARG A 1 97 ? 2.204 7.503 -25.172 1.00 55.91 97 ARG A CA 1
ATOM 758 C C . ARG A 1 97 ? 3.468 8.241 -24.687 1.00 55.91 97 ARG A C 1
ATOM 760 O O . ARG A 1 97 ? 4.575 7.874 -25.034 1.00 55.91 97 ARG A O 1
ATOM 767 N N . GLY A 1 98 ? 3.305 9.278 -23.852 1.00 60.72 98 GLY A N 1
ATOM 768 C CA . GLY A 1 98 ? 4.411 10.003 -23.185 1.00 60.72 98 GLY A CA 1
ATOM 769 C C . GLY A 1 98 ? 5.370 9.174 -22.289 1.00 60.72 98 GLY A C 1
ATOM 770 O O . GLY A 1 98 ? 5.234 7.963 -22.146 1.00 60.72 98 GLY A O 1
ATOM 771 N N . ASP A 1 99 ? 6.339 9.840 -21.655 1.00 63.56 99 ASP A N 1
ATOM 772 C CA . ASP A 1 99 ? 7.438 9.231 -20.865 1.00 63.56 99 ASP A CA 1
ATOM 773 C C . ASP A 1 99 ? 6.985 8.384 -19.645 1.00 63.56 99 ASP A C 1
ATOM 775 O O . ASP A 1 99 ? 5.834 8.457 -19.206 1.00 63.56 99 ASP A O 1
ATOM 779 N N . LEU A 1 100 ? 7.906 7.609 -19.055 1.00 63.78 100 LEU A N 1
ATOM 780 C CA . LEU A 1 100 ? 7.681 6.871 -17.805 1.00 63.78 100 LEU A CA 1
ATOM 781 C C . LEU A 1 100 ? 7.436 7.824 -16.610 1.00 63.78 100 LEU A C 1
ATOM 783 O O . LEU A 1 100 ? 8.202 8.782 -16.405 1.00 63.78 100 LEU A O 1
ATOM 787 N N . PRO A 1 101 ? 6.417 7.554 -15.764 1.00 61.31 101 PRO A N 1
ATOM 788 C CA . PRO A 1 101 ? 6.167 8.325 -14.547 1.00 61.31 101 PRO A CA 1
ATOM 789 C C . PRO A 1 101 ? 7.336 8.216 -13.553 1.00 61.31 101 PRO A C 1
ATOM 791 O O . PRO A 1 101 ? 8.120 7.270 -13.582 1.00 61.31 101 PRO A O 1
ATOM 794 N N . HIS A 1 102 ? 7.487 9.216 -12.678 1.00 54.41 102 HIS A N 1
ATOM 795 C CA . HIS A 1 102 ? 8.521 9.179 -11.641 1.00 54.41 102 HIS A CA 1
ATOM 796 C C . HIS A 1 102 ? 8.158 8.135 -10.588 1.00 54.41 102 HIS A C 1
ATOM 798 O O . HIS A 1 102 ? 7.056 8.173 -10.042 1.00 54.41 102 HIS A O 1
ATOM 804 N N . HIS A 1 103 ? 9.091 7.238 -10.291 1.00 52.97 103 HIS A N 1
ATOM 805 C CA . HIS A 1 103 ? 8.987 6.330 -9.163 1.00 52.97 103 HIS A CA 1
ATOM 806 C C . HIS A 1 103 ? 9.655 6.966 -7.938 1.00 52.97 103 HIS A C 1
ATOM 808 O O . HIS A 1 103 ? 10.814 7.373 -7.998 1.00 52.97 103 HIS A O 1
ATOM 814 N N . THR A 1 104 ? 8.919 7.042 -6.834 1.00 46.03 104 THR A N 1
ATOM 815 C CA . THR A 1 104 ? 9.481 7.140 -5.486 1.00 46.03 104 THR A CA 1
ATOM 816 C C . THR A 1 104 ? 9.189 5.816 -4.787 1.00 46.03 104 THR A C 1
ATOM 818 O O . THR A 1 104 ? 8.076 5.295 -4.901 1.00 46.03 104 THR A O 1
ATOM 821 N N . GLU A 1 105 ? 10.187 5.270 -4.088 1.00 46.94 105 GLU A N 1
ATOM 822 C CA . GLU A 1 105 ? 10.213 3.935 -3.447 1.00 46.94 105 GLU A CA 1
ATOM 823 C C . GLU A 1 105 ? 9.170 3.724 -2.336 1.00 46.94 105 GLU A C 1
ATOM 825 O O . GLU A 1 105 ? 9.214 2.745 -1.606 1.00 46.94 105 GLU A O 1
ATOM 830 N N . VAL A 1 106 ? 8.211 4.634 -2.192 1.00 45.28 106 VAL A N 1
ATOM 831 C CA . VAL A 1 106 ? 7.364 4.723 -1.003 1.00 45.28 106 VAL A CA 1
ATOM 832 C C . VAL A 1 106 ? 5.984 4.086 -1.217 1.00 45.28 106 VAL A C 1
ATOM 834 O O . VAL A 1 106 ? 5.239 3.935 -0.255 1.00 45.28 106 VAL A O 1
ATOM 837 N N . ARG A 1 107 ? 5.574 3.720 -2.447 1.00 56.47 107 ARG A N 1
ATOM 838 C CA . ARG A 1 107 ? 4.203 3.220 -2.698 1.00 56.47 107 ARG A CA 1
ATOM 839 C C . ARG A 1 107 ? 4.116 2.225 -3.856 1.00 56.47 107 ARG A C 1
ATOM 841 O O . ARG A 1 107 ? 4.420 2.594 -4.981 1.00 56.47 107 ARG A O 1
ATOM 848 N N . TRP A 1 108 ? 3.546 1.042 -3.619 1.00 59.97 108 TRP A N 1
ATOM 849 C CA . TRP A 1 108 ? 3.159 0.068 -4.658 1.00 59.97 108 TRP A CA 1
ATOM 850 C C . TRP A 1 108 ? 2.406 0.702 -5.847 1.00 59.97 108 TRP A C 1
ATOM 852 O O . TRP A 1 108 ? 2.642 0.365 -7.005 1.00 59.97 108 TRP A O 1
ATOM 862 N N . LEU A 1 109 ? 1.580 1.723 -5.591 1.00 55.47 109 LEU A N 1
ATOM 863 C CA . LEU A 1 109 ? 0.885 2.496 -6.630 1.00 55.47 109 LEU A CA 1
ATOM 864 C C . LEU A 1 109 ? 1.818 3.137 -7.678 1.00 55.47 109 LEU A C 1
ATOM 866 O O . LEU A 1 109 ? 1.398 3.346 -8.818 1.00 55.47 109 LEU A O 1
ATOM 870 N N . SER A 1 110 ? 3.057 3.499 -7.327 1.00 61.75 110 SER A N 1
ATOM 871 C CA . SE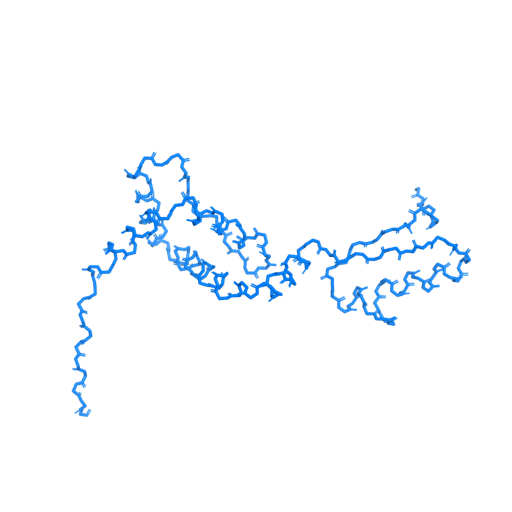R A 1 110 ? 4.033 4.014 -8.298 1.00 61.75 110 SER A CA 1
ATOM 872 C C . SER A 1 110 ? 4.621 2.875 -9.138 1.00 61.75 110 SER A C 1
ATOM 874 O O . SER A 1 110 ? 4.767 3.036 -10.350 1.00 61.75 110 SER A O 1
ATOM 876 N N . GLN A 1 111 ? 4.856 1.708 -8.534 1.00 64.31 111 GLN A N 1
ATOM 877 C CA . GLN A 1 111 ? 5.332 0.507 -9.221 1.00 64.31 111 GLN A CA 1
ATOM 878 C C . GLN A 1 111 ? 4.292 -0.031 -10.206 1.00 64.31 111 GLN A C 1
ATOM 880 O O . GLN A 1 111 ? 4.627 -0.270 -11.363 1.00 64.31 111 GLN A O 1
ATOM 885 N N . GLY A 1 112 ? 3.017 -0.111 -9.809 1.00 64.50 112 GLY A N 1
ATOM 886 C CA . GLY A 1 112 ? 1.917 -0.509 -10.694 1.00 64.50 112 GLY A CA 1
ATOM 887 C C . GLY A 1 112 ? 1.783 0.395 -11.927 1.00 64.50 112 GLY A C 1
ATOM 888 O O . GLY A 1 112 ? 1.580 -0.092 -13.037 1.00 64.50 112 GLY A O 1
ATOM 889 N N . LYS A 1 113 ? 1.989 1.712 -11.774 1.00 67.44 113 LYS A N 1
ATOM 890 C CA . LYS A 1 113 ? 1.996 2.665 -12.902 1.00 67.44 113 LYS A CA 1
ATOM 891 C C . LYS A 1 113 ? 3.189 2.469 -13.837 1.00 67.44 113 LYS A C 1
ATOM 893 O O . LYS A 1 113 ? 3.030 2.589 -15.051 1.00 67.44 113 LYS A O 1
ATOM 898 N N . VAL A 1 114 ? 4.373 2.182 -13.293 1.00 66.50 114 VAL A N 1
ATOM 899 C CA . VAL A 1 114 ? 5.560 1.846 -14.098 1.00 66.50 114 VAL A CA 1
ATOM 900 C C . VAL A 1 114 ? 5.316 0.546 -14.863 1.00 66.50 114 VAL A C 1
ATOM 902 O O . VAL A 1 114 ? 5.536 0.509 -16.068 1.00 66.50 114 VAL A O 1
ATOM 905 N N . LEU A 1 115 ? 4.767 -0.475 -14.207 1.00 68.31 115 LEU A N 1
ATOM 906 C CA . LEU A 1 115 ? 4.405 -1.753 -14.817 1.00 68.31 115 LEU A CA 1
ATOM 907 C C . LEU A 1 115 ? 3.401 -1.612 -15.948 1.00 68.31 115 LEU A C 1
ATOM 909 O O . LEU A 1 115 ? 3.650 -2.078 -17.057 1.00 68.31 115 LEU A O 1
ATOM 913 N N . GLN A 1 116 ? 2.299 -0.911 -15.689 1.00 70.19 116 GLN A N 1
ATOM 914 C CA . GLN A 1 116 ? 1.293 -0.621 -16.700 1.00 70.19 116 GLN A CA 1
ATOM 915 C C . GLN A 1 116 ? 1.927 0.079 -17.906 1.00 70.19 116 GLN A C 1
ATOM 917 O O . GLN A 1 116 ? 1.587 -0.222 -19.049 1.00 70.19 116 GLN A O 1
ATOM 922 N N . ARG A 1 117 ? 2.881 0.989 -17.669 1.00 70.94 117 ARG A N 1
ATOM 923 C CA . ARG A 1 117 ? 3.571 1.693 -18.746 1.00 70.94 117 ARG A CA 1
ATOM 924 C C . ARG A 1 117 ? 4.545 0.805 -19.515 1.00 70.94 117 ARG A C 1
ATOM 926 O O . ARG A 1 117 ? 4.594 0.915 -20.735 1.00 70.94 117 ARG A O 1
ATOM 933 N N . CYS A 1 118 ? 5.256 -0.094 -18.841 1.00 68.38 118 CYS A N 1
ATOM 934 C CA . CYS A 1 118 ? 6.121 -1.077 -19.488 1.00 68.38 118 CYS A CA 1
ATOM 935 C C . CYS A 1 118 ? 5.321 -2.056 -20.358 1.00 68.38 118 CYS A C 1
ATOM 937 O O . CYS A 1 118 ? 5.703 -2.305 -21.496 1.00 68.38 118 CYS A O 1
ATOM 939 N N . PHE A 1 119 ? 4.163 -2.525 -19.882 1.00 71.88 119 PHE A N 1
ATOM 940 C CA . PHE A 1 119 ? 3.243 -3.348 -20.677 1.00 71.88 119 PHE A CA 1
ATOM 941 C C . PHE A 1 119 ? 2.645 -2.611 -21.878 1.00 71.88 119 PHE A C 1
ATOM 943 O O . PHE A 1 119 ? 2.256 -3.234 -22.862 1.00 71.88 119 PHE A O 1
ATOM 950 N N . GLN A 1 120 ? 2.565 -1.284 -21.816 1.00 72.38 120 GLN A N 1
ATOM 951 C CA . GLN A 1 120 ? 2.127 -0.460 -22.937 1.00 72.38 120 GLN A CA 1
ATOM 952 C C . GLN A 1 120 ? 3.239 -0.170 -23.951 1.00 72.38 120 GLN A C 1
ATOM 954 O O . GLN A 1 120 ? 2.917 0.365 -25.009 1.00 72.38 120 GLN A O 1
ATOM 959 N N . LEU A 1 121 ? 4.505 -0.451 -23.633 1.00 72.25 121 LEU A N 1
ATOM 960 C CA . LEU A 1 121 ? 5.658 -0.112 -24.472 1.00 72.25 121 LEU A CA 1
ATOM 961 C C . LEU A 1 121 ? 6.675 -1.276 -24.616 1.00 72.25 121 LEU A C 1
ATOM 963 O O . LEU A 1 121 ? 7.881 -1.047 -24.468 1.00 72.25 121 LEU A O 1
ATOM 967 N N . PRO A 1 122 ? 6.248 -2.540 -24.824 1.00 72.25 122 PRO A N 1
ATOM 968 C CA . PRO A 1 122 ? 7.169 -3.678 -24.797 1.00 72.25 122 PRO A CA 1
ATOM 969 C C . PRO A 1 122 ? 8.168 -3.660 -25.966 1.00 72.25 122 PRO A C 1
ATOM 971 O O . PRO A 1 122 ? 9.347 -3.964 -25.771 1.00 72.25 122 PRO A O 1
ATOM 974 N N . GLU A 1 123 ? 7.730 -3.261 -27.163 1.00 72.88 123 GLU A N 1
ATOM 975 C CA . GLU A 1 123 ? 8.577 -3.190 -28.361 1.00 72.88 123 GLU A CA 1
ATOM 976 C C . GLU A 1 123 ? 9.595 -2.053 -28.253 1.00 72.88 123 GLU A C 1
ATOM 978 O O . GLU A 1 123 ? 10.778 -2.223 -28.555 1.00 72.88 123 GLU A O 1
ATOM 983 N N . GLU A 1 124 ? 9.158 -0.902 -27.750 1.00 70.75 124 GLU A N 1
ATOM 984 C CA . GLU A 1 124 ? 9.971 0.294 -27.594 1.00 70.75 124 GLU A CA 1
ATOM 985 C C . GLU A 1 124 ? 11.057 0.087 -26.531 1.00 70.75 124 GLU A C 1
ATOM 987 O O . GLU A 1 124 ? 12.214 0.473 -26.724 1.00 70.75 124 GLU A O 1
ATOM 992 N N . ILE A 1 125 ? 10.717 -0.576 -25.421 1.00 69.50 125 ILE A N 1
ATOM 993 C CA . ILE A 1 125 ? 11.679 -0.935 -24.374 1.00 69.50 125 ILE A CA 1
ATOM 994 C C . ILE A 1 125 ? 12.702 -1.949 -24.908 1.00 69.50 125 ILE A C 1
ATOM 996 O O . ILE A 1 125 ? 13.907 -1.753 -24.714 1.00 69.50 125 ILE A O 1
ATOM 1000 N N . GLY A 1 126 ? 12.260 -2.982 -25.635 1.00 71.06 126 GLY A N 1
ATOM 1001 C CA . GLY A 1 126 ? 13.151 -3.975 -26.245 1.00 71.06 126 GLY A CA 1
ATOM 1002 C C . GLY A 1 126 ? 14.109 -3.368 -27.278 1.00 71.06 126 GLY A C 1
ATOM 1003 O O . GLY A 1 126 ? 15.316 -3.639 -27.263 1.00 71.06 126 GLY A O 1
ATOM 1004 N N . CYS A 1 127 ? 13.610 -2.475 -28.133 1.00 70.12 127 CYS A N 1
ATOM 1005 C CA . CYS A 1 127 ? 14.421 -1.761 -29.120 1.00 70.12 127 CYS A CA 1
ATOM 1006 C C . CYS A 1 127 ? 15.412 -0.786 -28.462 1.00 70.12 127 CYS A C 1
ATOM 1008 O O . CYS A 1 127 ? 16.571 -0.712 -28.869 1.00 70.12 127 CYS A O 1
ATOM 1010 N N . SER A 1 128 ? 15.007 -0.077 -27.402 1.00 64.88 128 SER A N 1
ATOM 1011 C CA . SER A 1 128 ? 15.904 0.813 -26.652 1.00 64.88 128 SER A CA 1
ATOM 1012 C C . SER A 1 128 ? 17.058 0.048 -25.987 1.00 64.88 128 SER A C 1
ATOM 1014 O O . SER A 1 128 ? 18.203 0.512 -25.983 1.00 64.88 128 SER A O 1
ATOM 1016 N N . TRP A 1 129 ? 16.781 -1.149 -25.461 1.00 64.25 129 TRP A N 1
ATOM 1017 C CA . TRP A 1 129 ? 17.792 -1.998 -24.830 1.00 64.25 129 TRP A CA 1
ATOM 1018 C C . TRP A 1 129 ? 18.777 -2.584 -25.848 1.00 64.25 129 TRP A C 1
ATOM 1020 O O . TRP A 1 129 ? 19.991 -2.539 -25.642 1.00 64.25 129 TRP A O 1
ATOM 1030 N N . THR A 1 130 ? 18.279 -3.067 -26.988 1.00 63.09 130 THR A N 1
ATOM 1031 C CA . THR A 1 130 ? 19.119 -3.607 -28.074 1.00 63.09 130 THR A CA 1
ATOM 1032 C C . THR A 1 130 ? 19.952 -2.526 -28.765 1.00 63.09 130 THR A C 1
ATOM 1034 O O . THR A 1 130 ? 21.111 -2.773 -29.105 1.00 63.09 130 THR A O 1
ATOM 1037 N N . ALA A 1 131 ? 19.428 -1.304 -28.896 1.00 61.44 131 ALA A N 1
ATOM 1038 C CA . ALA A 1 131 ? 20.183 -0.151 -29.388 1.00 61.44 131 ALA A CA 1
ATOM 1039 C C . ALA A 1 131 ? 21.360 0.221 -28.464 1.00 61.44 131 ALA A C 1
ATOM 1041 O O . ALA A 1 131 ? 22.422 0.601 -28.954 1.00 61.44 131 ALA A O 1
ATOM 1042 N N . LYS A 1 132 ? 21.215 0.050 -27.140 1.00 55.84 132 LYS A N 1
ATOM 1043 C CA . LYS A 1 132 ? 22.306 0.233 -26.160 1.00 55.84 132 LYS A CA 1
ATOM 1044 C C . LYS A 1 132 ? 23.266 -0.958 -26.070 1.00 55.84 132 LYS A C 1
ATOM 1046 O O . LYS A 1 132 ? 24.444 -0.769 -25.780 1.00 55.84 132 LYS A O 1
ATOM 1051 N N . GLY A 1 133 ? 22.797 -2.175 -26.349 1.00 48.28 133 GLY A N 1
ATOM 1052 C CA . GLY A 1 133 ? 23.626 -3.387 -26.384 1.00 48.28 133 GLY A CA 1
ATOM 1053 C C . GLY A 1 133 ? 24.683 -3.393 -27.496 1.00 48.28 133 GLY A C 1
ATOM 1054 O O . GLY A 1 133 ? 25.651 -4.143 -27.418 1.00 48.28 133 GLY A O 1
ATOM 1055 N N . LYS A 1 134 ? 24.555 -2.520 -28.504 1.00 44.59 134 LYS A N 1
ATOM 1056 C CA . LYS A 1 134 ? 25.533 -2.373 -29.595 1.00 44.59 134 LYS A CA 1
ATOM 1057 C C . LYS A 1 134 ? 26.722 -1.454 -29.269 1.00 44.59 134 LYS A C 1
ATOM 1059 O O . LYS A 1 134 ? 27.575 -1.263 -30.129 1.00 44.59 134 LYS A O 1
ATOM 1064 N N . THR A 1 135 ? 26.832 -0.918 -28.046 1.00 43.34 135 THR A N 1
ATOM 1065 C CA . THR A 1 135 ? 27.946 -0.030 -27.642 1.00 43.34 135 THR A CA 1
ATOM 1066 C C . THR A 1 135 ? 28.770 -0.524 -26.451 1.00 43.34 135 THR A C 1
ATOM 1068 O O . THR A 1 135 ? 29.452 0.274 -25.814 1.00 43.34 135 THR A O 1
ATOM 1071 N N . HIS A 1 136 ? 28.770 -1.825 -26.152 1.00 40.47 136 HIS A N 1
ATOM 1072 C CA . HIS A 1 136 ? 29.786 -2.405 -25.271 1.00 40.47 136 HIS A CA 1
ATOM 1073 C C . HIS A 1 136 ? 30.548 -3.514 -25.996 1.00 40.47 136 HIS A C 1
ATOM 1075 O O . HIS A 1 136 ? 30.146 -4.672 -26.023 1.00 40.47 136 HIS A O 1
ATOM 1081 N N . SER A 1 137 ? 31.687 -3.129 -26.578 1.00 36.62 137 SER A N 1
ATOM 1082 C CA . SER A 1 137 ? 32.782 -4.050 -26.869 1.00 36.62 137 SER A CA 1
ATOM 1083 C C . SER A 1 137 ? 33.126 -4.841 -25.605 1.00 36.62 137 SER A C 1
ATOM 1085 O O . SER A 1 137 ? 33.202 -4.254 -24.522 1.00 36.62 137 SER A O 1
ATOM 1087 N N . ALA A 1 138 ? 33.338 -6.146 -25.773 1.00 37.16 138 ALA A N 1
ATOM 1088 C CA . ALA A 1 138 ? 33.687 -7.104 -24.731 1.00 37.16 138 ALA A CA 1
ATOM 1089 C C . ALA A 1 138 ? 34.712 -6.560 -23.710 1.00 37.16 138 ALA A C 1
ATOM 1091 O O . ALA A 1 138 ? 35.625 -5.814 -24.088 1.00 37.16 138 ALA A O 1
ATOM 1092 N N . PRO A 1 139 ? 34.612 -6.939 -22.422 1.00 42.03 139 PRO A N 1
ATOM 1093 C CA . PRO A 1 139 ? 35.643 -6.599 -21.455 1.00 42.03 139 PRO A CA 1
ATOM 1094 C C . PRO A 1 139 ? 36.967 -7.238 -21.894 1.00 42.03 139 PRO A C 1
ATOM 1096 O O . PRO A 1 139 ? 37.056 -8.449 -22.089 1.00 42.03 139 PRO A O 1
ATOM 1099 N N . ARG A 1 140 ? 38.001 -6.406 -22.068 1.00 40.75 140 ARG A N 1
ATOM 1100 C CA . ARG A 1 140 ? 39.374 -6.879 -22.284 1.00 40.75 140 ARG A CA 1
ATOM 1101 C C . ARG A 1 140 ? 39.800 -7.733 -21.082 1.00 40.75 140 ARG A C 1
ATOM 1103 O O . ARG A 1 140 ? 39.564 -7.299 -19.950 1.00 40.75 140 ARG A O 1
ATOM 1110 N N . PRO A 1 141 ? 40.434 -8.900 -21.293 1.00 37.59 141 PRO A N 1
ATOM 1111 C CA . PRO A 1 141 ? 40.947 -9.696 -20.191 1.00 37.59 141 PRO A CA 1
ATOM 1112 C C . PRO A 1 141 ? 42.004 -8.873 -19.452 1.00 37.59 141 PRO A C 1
ATOM 1114 O O . PRO A 1 141 ? 42.960 -8.379 -20.055 1.00 37.59 141 PRO A O 1
ATOM 1117 N N . LYS A 1 142 ? 41.808 -8.680 -18.145 1.00 41.75 142 LYS A N 1
ATOM 1118 C CA . LYS A 1 142 ? 42.846 -8.128 -17.278 1.00 41.75 142 LYS A CA 1
ATOM 1119 C C . LYS A 1 142 ? 43.935 -9.189 -17.157 1.00 41.75 142 LYS A C 1
ATOM 1121 O O . LYS A 1 142 ? 43.709 -10.230 -16.548 1.00 41.75 142 LYS A O 1
ATOM 1126 N N . VAL A 1 143 ? 45.088 -8.932 -17.766 1.00 40.94 143 VAL A N 1
ATOM 1127 C CA . VAL A 1 143 ? 46.322 -9.655 -17.457 1.00 40.94 143 VAL A CA 1
ATOM 1128 C C . VAL A 1 143 ? 46.661 -9.333 -16.003 1.00 40.94 143 VAL A C 1
ATOM 1130 O O . VAL A 1 143 ? 46.779 -8.161 -15.649 1.00 40.94 143 VAL A O 1
ATOM 1133 N N . LEU A 1 144 ? 46.732 -10.368 -15.164 1.00 38.19 144 LEU A N 1
ATOM 1134 C CA . LEU A 1 144 ? 47.287 -10.270 -13.819 1.00 38.19 144 LEU A CA 1
ATOM 1135 C C . LEU A 1 144 ? 48.789 -9.990 -13.946 1.00 38.19 144 LEU A C 1
ATOM 1137 O O . LEU A 1 144 ? 49.515 -10.822 -14.491 1.00 38.19 144 LEU A O 1
ATOM 1141 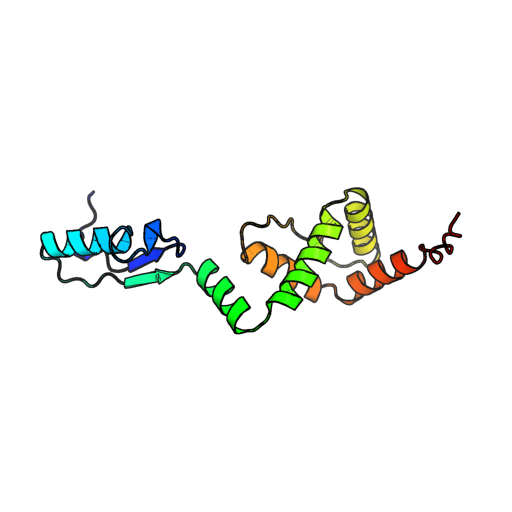N N . VAL A 1 145 ? 49.227 -8.849 -13.421 1.00 46.19 145 VAL A N 1
ATOM 1142 C CA . VAL A 1 145 ? 50.566 -8.654 -12.851 1.00 46.19 145 VAL A CA 1
ATOM 1143 C C . VAL A 1 145 ? 50.369 -7.964 -11.513 1.00 46.19 145 VAL A C 1
ATOM 1145 O O . VAL A 1 145 ? 49.582 -6.987 -11.489 1.00 46.19 145 VAL A O 1
#

Sequence (145 aa):
MELPREKLVGWTTDGAAAMCGHRSGLVAKIREKMQEENVTAELTAHHCIIHLESLCAEALDMEHGMFTITHAGNFIRAKGLIQRQFKAFLSQWQTQRGDLPHHTEVRWLSQGKVLQRCFQLPEEIGCSWTAKGKTHSAPRPKVLV

Radius of gyration: 24.32 Å; chains: 1; bounding box: 73×33×62 Å

Foldseek 3Di:
DDDDLLPQQEDEDQPDCCQPPCCNHPVNVSVVVCVVVVRPHHYYYHYDPQNVVVVVCVVVVVCVVLVVLVVLLCVCVVDPVSVVVLQVLCVVVVDPQGGQDDDDPPTPVSSVSSVVSCVVQVPSSVVSVVVVVVPDDDDDDDDDD

Organism: NCBI:txid433684

pLDDT: mean 72.02, std 15.28, range [36.62, 94.88]

Secondary structure (DSSP, 8-state):
-PPPGGG--EEEE-S-HHHH-TTTSHHHHHHHHHHHTT-----EEEEPHHHHHHHHHHHTT-HHHHHHHHHHHHHHHHSHHHHHHHHHHHHHTT-S--PPPPP-TT-HHHHHHHHHHHHT-HHHHHHHHHHHHTT---PPP----